Protein AF-A0A6B3EDW9-F1 (afdb_monomer_lite)

Sequence (91 aa):
ESGTSLDVAVGGVTAGYDDFARLIVGKMPMFIGIVIALGSILLLLAFRSLAIPLKAAVMNVSAVGGAFGVVVAMFQWGWGSELLGLGASGP

Structure (mmCIF, N/CA/C/O backbone):
data_AF-A0A6B3EDW9-F1
#
_entry.id   AF-A0A6B3EDW9-F1
#
loop_
_atom_site.group_PDB
_atom_site.id
_atom_site.type_symbol
_atom_site.label_atom_id
_atom_site.label_alt_id
_atom_site.label_comp_id
_atom_site.label_asym_id
_atom_site.label_entity_id
_atom_site.label_seq_id
_atom_site.pdbx_PDB_ins_code
_atom_site.Cartn_x
_atom_site.Cartn_y
_atom_site.Cartn_z
_atom_site.occupancy
_atom_site.B_iso_or_equiv
_atom_site.auth_seq_id
_atom_site.auth_comp_id
_atom_site.auth_asym_id
_atom_site.auth_atom_id
_atom_site.pdbx_PDB_model_num
ATOM 1 N N . GLU A 1 1 ? -35.431 12.847 10.531 1.00 46.94 1 GLU A N 1
ATOM 2 C CA . GLU A 1 1 ? -34.984 13.978 11.370 1.00 46.94 1 GLU A CA 1
ATOM 3 C C . GLU A 1 1 ? -33.944 14.789 10.616 1.00 46.94 1 GLU A C 1
ATOM 5 O O . GLU A 1 1 ? -32.770 14.452 10.595 1.00 46.94 1 GLU A O 1
ATOM 10 N N . SER A 1 2 ? -34.412 15.811 9.906 1.00 53.88 2 SER A N 1
ATOM 11 C CA . SER A 1 2 ? -33.604 16.695 9.066 1.00 53.88 2 SER A CA 1
ATOM 12 C C . SER A 1 2 ? -34.078 18.109 9.380 1.00 53.88 2 SER A C 1
ATOM 14 O O . SER A 1 2 ? -35.202 18.441 9.013 1.00 53.88 2 SER A O 1
ATOM 16 N N . GLY A 1 3 ? -33.304 18.913 10.122 1.00 59.97 3 GLY A N 1
ATOM 17 C CA . GLY A 1 3 ? -33.744 20.290 10.388 1.00 59.97 3 GLY A CA 1
ATOM 18 C C . GLY A 1 3 ? -33.196 21.052 11.592 1.00 59.97 3 GLY A C 1
ATOM 19 O O . GLY A 1 3 ? -33.809 22.047 11.965 1.00 59.97 3 GLY A O 1
ATOM 20 N N . THR A 1 4 ? -32.078 20.683 12.218 1.00 60.09 4 THR A N 1
ATOM 21 C CA . THR A 1 4 ? -31.433 21.609 13.165 1.00 60.09 4 THR A CA 1
ATOM 22 C C . THR A 1 4 ? -29.950 21.717 12.866 1.00 60.09 4 THR A C 1
ATOM 24 O O . THR A 1 4 ? -29.268 20.709 12.730 1.00 60.09 4 THR A O 1
ATOM 27 N N . SER A 1 5 ? -29.473 22.957 12.743 1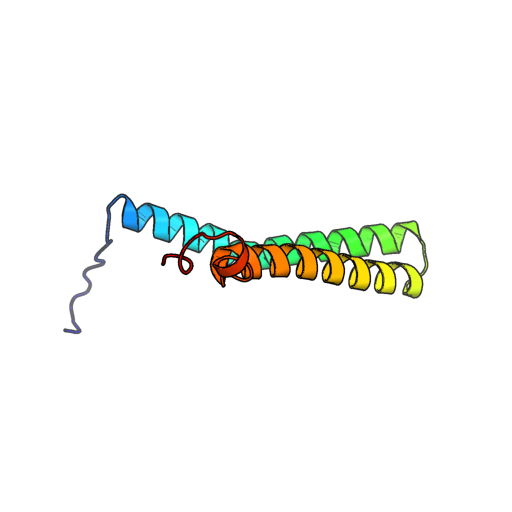.00 60.84 5 SER A N 1
ATOM 28 C CA . SER A 1 5 ? -28.062 23.342 12.611 1.00 60.84 5 SER A CA 1
ATOM 29 C C . SER A 1 5 ? -27.303 23.106 13.928 1.00 60.84 5 SER A C 1
ATOM 31 O O . SER A 1 5 ? -26.685 24.018 14.474 1.00 60.84 5 SER A O 1
ATOM 33 N N . LEU A 1 6 ? -27.418 21.901 14.484 1.00 58.72 6 LEU A N 1
ATOM 34 C CA . LEU A 1 6 ? -26.666 21.443 15.643 1.00 58.7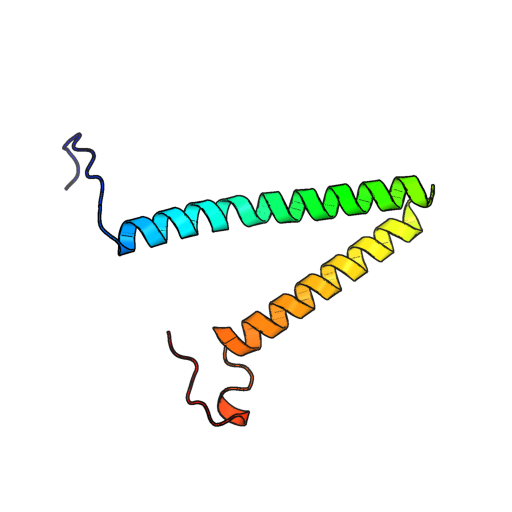2 6 LEU A CA 1
ATOM 35 C C . LEU A 1 6 ? -25.527 20.574 15.119 1.00 58.72 6 LEU A C 1
ATOM 37 O O . LEU A 1 6 ? -25.754 19.463 14.645 1.00 58.72 6 LEU A O 1
ATOM 41 N N . ASP A 1 7 ? -24.313 21.109 15.184 1.00 59.94 7 ASP A N 1
ATOM 42 C CA . ASP A 1 7 ? -23.093 20.348 14.940 1.00 59.94 7 ASP A CA 1
ATOM 43 C C . ASP A 1 7 ? -22.879 19.420 16.147 1.00 59.94 7 ASP A C 1
ATOM 45 O O . ASP A 1 7 ? -22.486 19.852 17.233 1.00 59.94 7 ASP A O 1
ATOM 49 N N . VAL A 1 8 ? -23.284 18.155 16.009 1.00 65.88 8 VAL A N 1
ATOM 50 C CA . VAL A 1 8 ? -23.149 17.151 17.071 1.00 65.88 8 VAL A CA 1
ATOM 51 C C . VAL A 1 8 ? -21.798 16.468 16.904 1.00 65.88 8 VAL A C 1
ATOM 53 O O . VAL A 1 8 ? -21.664 15.487 16.174 1.00 65.88 8 VAL A O 1
ATOM 56 N N . ALA A 1 9 ? -20.787 16.988 17.596 1.00 64.62 9 ALA A N 1
ATOM 57 C CA . ALA A 1 9 ? -19.486 16.341 17.694 1.00 64.62 9 ALA A CA 1
ATOM 58 C C . ALA A 1 9 ? -19.583 15.116 18.622 1.00 64.62 9 ALA A C 1
ATOM 60 O O . ALA A 1 9 ? -19.781 15.241 19.833 1.00 64.62 9 ALA A O 1
ATOM 61 N N . VAL A 1 10 ? -19.456 13.915 18.053 1.00 69.25 10 VAL A N 1
ATOM 62 C CA . VAL A 1 10 ? -19.429 12.657 18.811 1.00 69.25 10 VAL A CA 1
ATOM 63 C C . VAL A 1 10 ? -18.045 12.502 19.448 1.00 69.25 10 VAL A C 1
ATOM 65 O O . VAL A 1 10 ? -17.064 12.249 18.760 1.00 69.25 10 VAL A O 1
ATOM 68 N N . GLY A 1 11 ? -17.956 12.688 20.767 1.00 68.19 11 GLY A N 1
ATOM 69 C CA . GLY A 1 11 ? -16.724 12.516 21.544 1.00 68.19 11 GLY A CA 1
ATOM 70 C C . GLY A 1 11 ? -16.614 11.145 22.222 1.00 68.19 11 GLY A C 1
ATOM 71 O O . GLY A 1 11 ? -17.577 10.386 22.296 1.00 68.19 11 GLY A O 1
ATOM 72 N N . GLY A 1 12 ? -15.433 10.836 22.760 1.00 71.94 12 GLY A N 1
ATOM 73 C CA . GLY A 1 12 ? -15.143 9.584 23.469 1.00 71.94 12 GLY A CA 1
ATOM 74 C C . GLY A 1 12 ? -13.896 8.883 22.929 1.00 71.94 12 GLY A C 1
ATOM 75 O O . GLY A 1 12 ? -13.404 9.211 21.853 1.00 71.94 12 GLY A O 1
ATOM 76 N N . VAL A 1 13 ? -13.371 7.908 23.677 1.00 66.62 13 VAL A N 1
ATOM 77 C CA . VAL A 1 13 ? -12.108 7.223 23.334 1.00 66.62 13 VAL A CA 1
ATOM 78 C C . VAL A 1 13 ? -12.211 6.507 21.982 1.00 66.62 13 VAL A C 1
ATOM 80 O O . VAL A 1 13 ? -11.314 6.620 21.155 1.00 66.62 13 VAL A O 1
ATOM 83 N N . THR A 1 14 ? -13.342 5.846 21.722 1.00 70.94 14 THR A N 1
ATOM 84 C CA . THR A 1 14 ? -13.623 5.151 20.456 1.00 70.94 14 THR A CA 1
ATOM 85 C C . THR A 1 14 ? -13.734 6.109 19.270 1.00 70.94 14 THR A C 1
ATOM 87 O O . THR A 1 14 ? -13.184 5.818 18.214 1.00 70.94 14 THR A O 1
ATOM 90 N N . ALA A 1 15 ? -14.386 7.266 19.445 1.00 65.06 15 ALA A N 1
ATOM 91 C CA . ALA A 1 15 ? -14.493 8.283 18.396 1.00 65.06 15 ALA A CA 1
ATOM 92 C C . ALA A 1 15 ? -13.123 8.897 18.065 1.00 65.06 15 ALA A C 1
ATOM 94 O O . ALA A 1 15 ? -12.793 9.077 16.899 1.00 65.06 15 ALA A O 1
ATOM 95 N N . GLY A 1 16 ? -12.282 9.118 19.084 1.00 72.12 16 GLY A N 1
ATOM 96 C CA . GLY A 1 16 ? -10.900 9.552 18.892 1.00 72.12 16 GLY A CA 1
ATOM 97 C C . GLY A 1 16 ? -10.061 8.532 18.118 1.00 72.12 16 GLY A C 1
ATOM 98 O O . GLY A 1 16 ? -9.387 8.905 17.163 1.00 72.12 16 GLY A O 1
ATOM 99 N N . TYR A 1 17 ? -10.112 7.245 18.488 1.00 70.06 17 TYR A N 1
ATOM 100 C CA . TYR A 1 17 ? -9.406 6.191 17.746 1.00 70.06 17 TYR A CA 1
ATOM 101 C C . TYR A 1 17 ? -9.861 6.096 16.290 1.00 70.06 17 TYR A C 1
ATOM 103 O O . TYR A 1 17 ? -9.013 5.933 15.414 1.00 70.06 17 TYR A O 1
ATOM 111 N N . ASP A 1 18 ? -11.164 6.223 16.029 1.00 72.38 18 ASP A N 1
ATOM 112 C CA . ASP A 1 18 ? -11.695 6.179 14.668 1.00 72.38 18 ASP A CA 1
ATOM 113 C C . ASP A 1 18 ? -11.242 7.397 13.850 1.00 72.38 18 ASP A C 1
ATOM 115 O O . ASP A 1 18 ? -10.750 7.224 12.741 1.00 72.38 18 ASP A O 1
ATOM 119 N N . ASP A 1 19 ? -11.272 8.610 14.411 1.00 74.56 19 ASP A N 1
ATOM 120 C CA . ASP A 1 19 ? -10.751 9.810 13.739 1.00 74.56 19 ASP A CA 1
ATOM 121 C C . ASP A 1 19 ? -9.245 9.715 13.460 1.00 74.56 19 ASP A C 1
ATOM 123 O O . ASP A 1 19 ? -8.792 10.018 12.352 1.00 74.56 19 ASP A O 1
ATOM 127 N N . PHE A 1 20 ? -8.453 9.234 14.423 1.00 71.62 20 PHE A N 1
ATOM 128 C CA . PHE A 1 20 ? -7.022 9.002 14.215 1.00 71.62 20 PHE A CA 1
ATOM 129 C C . PHE A 1 20 ? -6.771 7.951 13.133 1.00 71.62 20 PHE A C 1
ATOM 131 O O . PHE A 1 20 ? -5.940 8.171 12.247 1.00 71.62 20 PHE A O 1
ATOM 138 N N . ALA A 1 21 ? -7.499 6.833 13.162 1.00 72.50 21 ALA A N 1
ATOM 139 C CA . ALA A 1 21 ? -7.406 5.803 12.139 1.00 72.50 21 ALA A CA 1
ATOM 140 C C . ALA A 1 21 ? -7.782 6.366 10.764 1.00 72.50 21 ALA A C 1
ATOM 142 O O . ALA A 1 21 ? -7.046 6.163 9.800 1.00 72.50 21 ALA A O 1
ATOM 143 N N . ARG A 1 22 ? -8.863 7.144 10.668 1.00 74.62 22 ARG A N 1
ATOM 144 C CA . ARG A 1 22 ? -9.345 7.743 9.417 1.00 74.62 22 ARG A CA 1
ATOM 145 C C . ARG A 1 22 ? -8.351 8.754 8.844 1.00 74.62 22 ARG A C 1
ATOM 147 O O . ARG A 1 22 ? -8.103 8.746 7.638 1.00 74.62 22 ARG A O 1
ATOM 154 N N . LEU A 1 23 ? -7.722 9.566 9.695 1.00 76.81 23 LEU A N 1
ATOM 155 C CA . LEU A 1 23 ? -6.666 10.506 9.303 1.00 76.81 23 LEU A CA 1
ATOM 156 C C . LEU A 1 23 ? -5.411 9.788 8.792 1.00 76.81 23 LEU A C 1
ATOM 158 O O . LEU A 1 23 ? -4.849 10.180 7.766 1.00 76.81 23 LEU A O 1
ATOM 162 N N . ILE A 1 24 ? -4.976 8.730 9.482 1.00 76.56 24 ILE A N 1
ATOM 163 C CA . ILE A 1 24 ? -3.804 7.941 9.084 1.00 76.56 24 ILE A CA 1
ATOM 164 C C . ILE A 1 24 ? -4.093 7.206 7.773 1.00 76.56 24 ILE A C 1
ATOM 166 O O . ILE A 1 24 ? -3.354 7.370 6.799 1.00 76.56 24 ILE A O 1
ATOM 170 N N . VAL A 1 25 ? -5.197 6.454 7.716 1.00 76.81 25 VAL A N 1
ATOM 171 C CA . VAL A 1 25 ? -5.618 5.669 6.546 1.00 76.81 25 VAL A CA 1
ATOM 172 C C . VAL A 1 25 ? -5.839 6.563 5.334 1.00 76.81 25 VAL A C 1
ATOM 174 O O . VAL A 1 25 ? -5.367 6.228 4.253 1.00 76.81 25 VAL A O 1
ATOM 177 N N . GLY A 1 26 ? -6.467 7.730 5.497 1.00 78.50 26 GLY A N 1
ATOM 178 C CA . GLY A 1 26 ? -6.678 8.675 4.399 1.00 78.50 26 GLY A CA 1
ATOM 179 C C . GLY A 1 26 ? -5.377 9.206 3.788 1.00 78.50 26 GLY A C 1
ATOM 180 O O . GLY A 1 26 ? -5.332 9.537 2.604 1.00 78.50 26 GLY A O 1
ATOM 181 N N . LYS A 1 27 ? -4.290 9.251 4.566 1.00 82.69 27 LYS A N 1
ATOM 182 C CA . LYS A 1 27 ? -2.993 9.792 4.136 1.00 82.69 27 LYS A CA 1
ATOM 183 C C . LYS A 1 27 ? -2.012 8.712 3.664 1.00 82.69 27 LYS A C 1
ATOM 185 O O . LYS A 1 27 ? -1.083 9.032 2.918 1.00 82.69 27 LYS A O 1
ATOM 190 N N . MET A 1 28 ? -2.239 7.443 4.020 1.00 82.19 28 MET A N 1
ATOM 191 C CA . MET A 1 28 ? -1.423 6.301 3.583 1.00 82.19 28 MET A CA 1
ATOM 192 C C . MET A 1 28 ? -1.267 6.191 2.052 1.00 82.19 28 MET A C 1
ATOM 194 O O . MET A 1 28 ? -0.125 6.056 1.609 1.00 82.19 28 MET A O 1
ATOM 198 N N . PRO A 1 29 ? -2.326 6.306 1.218 1.00 80.75 29 PRO A N 1
ATOM 199 C CA . PRO A 1 29 ? -2.187 6.201 -0.237 1.00 80.75 29 PRO A CA 1
ATOM 200 C C . PRO A 1 29 ? -1.251 7.267 -0.807 1.00 80.75 29 PRO A C 1
ATOM 202 O O . PRO A 1 29 ? -0.406 6.981 -1.654 1.00 80.75 29 PRO A O 1
ATOM 205 N N . MET A 1 30 ? -1.362 8.497 -0.296 1.00 85.38 30 MET A N 1
ATOM 206 C CA . MET A 1 30 ? -0.514 9.611 -0.709 1.00 85.38 30 MET A CA 1
ATOM 207 C C . MET A 1 30 ? 0.941 9.393 -0.281 1.00 85.38 30 MET A C 1
ATOM 209 O O . MET A 1 30 ? 1.850 9.628 -1.073 1.00 85.38 30 MET A O 1
ATOM 213 N N . PHE A 1 31 ? 1.174 8.907 0.941 1.00 84.69 31 PHE A N 1
ATOM 214 C CA . PHE A 1 31 ? 2.519 8.600 1.430 1.00 84.69 31 PHE A CA 1
ATOM 215 C C . PHE A 1 31 ? 3.199 7.509 0.591 1.00 84.69 31 PHE A C 1
ATOM 217 O O . PHE A 1 31 ? 4.312 7.709 0.105 1.00 84.69 31 PHE A O 1
ATOM 224 N N . ILE A 1 32 ? 2.505 6.392 0.356 1.00 82.44 32 ILE A N 1
ATOM 225 C CA . ILE A 1 32 ? 2.998 5.275 -0.462 1.00 82.44 32 ILE A CA 1
ATOM 226 C C . ILE A 1 32 ? 3.311 5.753 -1.886 1.00 82.44 32 ILE A C 1
ATOM 228 O O . ILE A 1 32 ? 4.393 5.475 -2.405 1.00 82.44 32 ILE A O 1
ATOM 232 N N . GLY A 1 33 ? 2.406 6.525 -2.495 1.00 85.31 33 GLY A N 1
ATOM 233 C CA . GLY A 1 33 ? 2.605 7.087 -3.831 1.00 85.31 33 GLY A CA 1
ATOM 234 C C . GLY A 1 33 ? 3.849 7.974 -3.924 1.00 85.31 33 GLY A C 1
ATOM 235 O O . GLY A 1 33 ? 4.646 7.814 -4.848 1.00 85.31 33 GLY A O 1
ATOM 236 N N . ILE A 1 34 ? 4.061 8.859 -2.943 1.00 88.31 34 ILE A N 1
ATOM 237 C CA . ILE A 1 34 ? 5.237 9.740 -2.897 1.00 88.31 34 ILE A CA 1
ATOM 238 C C . ILE A 1 34 ? 6.526 8.928 -2.763 1.00 88.31 34 ILE A C 1
ATOM 240 O O . ILE A 1 34 ? 7.464 9.174 -3.515 1.00 88.31 34 ILE A O 1
ATOM 244 N N . VAL A 1 35 ? 6.585 7.952 -1.852 1.00 85.81 35 VAL A N 1
ATOM 245 C CA . VAL A 1 35 ? 7.794 7.139 -1.630 1.00 85.81 35 VAL A CA 1
ATOM 246 C C . VAL A 1 35 ? 8.169 6.347 -2.884 1.00 85.81 35 VAL A C 1
ATOM 248 O O . VAL A 1 35 ? 9.333 6.357 -3.289 1.00 85.81 35 VAL A O 1
ATOM 251 N N . ILE A 1 36 ? 7.192 5.713 -3.540 1.00 81.25 36 ILE A N 1
ATOM 252 C CA . ILE A 1 36 ? 7.421 4.963 -4.784 1.00 81.25 36 ILE A CA 1
ATOM 253 C C . ILE A 1 36 ? 7.886 5.900 -5.905 1.00 81.25 36 ILE A C 1
ATOM 255 O O . ILE A 1 36 ? 8.830 5.570 -6.628 1.00 81.25 36 ILE A O 1
ATOM 259 N N . ALA A 1 37 ? 7.261 7.073 -6.046 1.00 82.94 37 ALA A N 1
ATOM 260 C CA . ALA A 1 37 ? 7.633 8.055 -7.060 1.00 82.94 37 ALA A CA 1
ATOM 261 C C . ALA A 1 37 ? 9.057 8.587 -6.839 1.00 82.94 37 ALA A C 1
ATOM 263 O O . ALA A 1 37 ? 9.865 8.575 -7.767 1.00 82.94 37 ALA A O 1
ATOM 264 N N . LEU A 1 38 ? 9.394 8.988 -5.609 1.00 85.56 38 LEU A N 1
ATOM 265 C CA . LEU A 1 38 ? 10.728 9.480 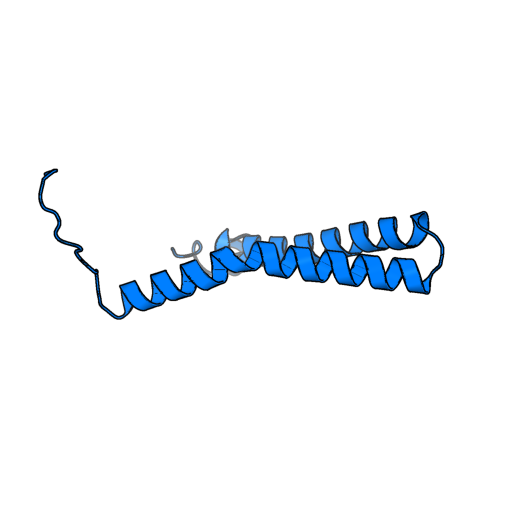-5.263 1.00 85.56 38 LEU A CA 1
ATOM 266 C C . LEU A 1 38 ? 11.794 8.400 -5.463 1.00 85.56 38 LEU A C 1
ATOM 268 O O . LEU A 1 38 ? 12.824 8.670 -6.077 1.00 85.56 38 LEU A O 1
ATOM 272 N N . GLY A 1 39 ? 11.534 7.171 -5.006 1.00 79.25 39 GLY A N 1
ATOM 273 C CA . GLY A 1 39 ? 12.435 6.037 -5.213 1.00 79.25 39 GLY A CA 1
ATOM 274 C C . GLY A 1 39 ? 12.664 5.746 -6.698 1.00 79.25 39 GLY A C 1
ATOM 275 O O . GLY A 1 39 ? 13.802 5.559 -7.126 1.00 79.25 39 GLY A O 1
ATOM 276 N N . SER A 1 40 ? 11.603 5.801 -7.507 1.00 73.12 40 SER A N 1
ATOM 277 C CA . SER A 1 40 ? 11.689 5.628 -8.962 1.00 73.12 40 SER A CA 1
ATOM 278 C C . SER A 1 40 ? 12.510 6.738 -9.627 1.00 73.12 40 SER A C 1
ATOM 280 O O . SER A 1 40 ? 13.346 6.445 -10.478 1.00 73.12 40 SER A O 1
ATOM 282 N N . ILE A 1 41 ? 12.325 8.000 -9.218 1.00 79.69 41 ILE A N 1
ATOM 283 C CA . ILE A 1 41 ? 13.090 9.152 -9.724 1.00 79.69 41 ILE A CA 1
ATOM 284 C C . ILE A 1 41 ? 14.571 9.041 -9.347 1.00 79.69 41 ILE A C 1
ATOM 286 O O . ILE A 1 41 ? 15.432 9.274 -10.196 1.00 79.69 41 ILE A O 1
ATOM 290 N N . LEU A 1 42 ? 14.886 8.653 -8.106 1.00 80.44 42 LEU A N 1
ATOM 291 C CA . LEU A 1 42 ? 16.271 8.449 -7.674 1.00 80.44 42 LEU A CA 1
ATOM 292 C C . LEU A 1 42 ? 16.968 7.366 -8.505 1.00 80.44 42 LEU A C 1
ATOM 294 O O . LEU A 1 42 ? 18.088 7.577 -8.969 1.00 80.44 42 LEU A O 1
ATOM 298 N N . LEU A 1 43 ? 16.306 6.228 -8.730 1.00 70.81 43 LEU A N 1
ATOM 299 C CA . LEU A 1 43 ? 16.848 5.147 -9.556 1.00 70.81 43 LEU A CA 1
ATOM 300 C C . LEU A 1 43 ? 17.022 5.583 -11.019 1.00 70.81 43 LEU A C 1
ATOM 302 O O . LEU A 1 43 ? 18.033 5.274 -11.648 1.00 70.81 43 LEU A O 1
ATOM 306 N N . LEU A 1 44 ? 16.066 6.339 -11.557 1.00 69.00 44 LEU A N 1
ATOM 307 C CA . LEU A 1 44 ? 16.126 6.901 -12.905 1.00 69.00 44 LEU A CA 1
ATOM 308 C C . LEU A 1 44 ? 17.329 7.836 -13.085 1.00 69.00 44 LEU A C 1
ATOM 310 O O . LEU A 1 44 ? 18.035 7.741 -14.092 1.00 69.00 44 LEU A O 1
ATOM 314 N N . LEU A 1 45 ? 17.599 8.691 -12.096 1.00 71.19 45 LEU A N 1
ATOM 315 C CA . LEU A 1 45 ? 18.736 9.608 -12.115 1.00 71.19 45 LEU A CA 1
ATOM 316 C C . LEU A 1 45 ? 20.075 8.873 -11.938 1.00 71.19 45 LEU A C 1
ATOM 318 O O . LEU A 1 45 ? 21.048 9.215 -12.607 1.00 71.19 45 LEU A O 1
ATOM 322 N N . ALA A 1 46 ? 20.116 7.840 -11.091 1.00 69.81 46 ALA A N 1
ATOM 323 C CA . ALA A 1 46 ? 21.319 7.052 -10.825 1.00 69.81 46 ALA A CA 1
ATOM 324 C C . ALA A 1 46 ? 21.763 6.198 -12.025 1.00 69.81 46 ALA A C 1
ATOM 326 O O . ALA A 1 46 ? 22.959 6.072 -12.280 1.00 69.81 46 ALA A O 1
ATOM 327 N N . PHE A 1 47 ? 20.816 5.624 -12.779 1.00 67.50 47 PHE A N 1
ATOM 328 C CA . PHE A 1 47 ? 21.126 4.696 -13.874 1.00 67.50 47 PHE A CA 1
ATOM 329 C C . PHE A 1 47 ? 21.110 5.329 -15.274 1.00 67.50 47 PHE A C 1
ATOM 331 O O . PHE A 1 47 ? 21.515 4.668 -16.230 1.00 67.50 47 PHE A O 1
ATOM 338 N N . ARG A 1 48 ? 20.664 6.591 -15.422 1.00 68.38 48 ARG A N 1
ATOM 339 C CA . ARG A 1 48 ? 20.621 7.355 -16.695 1.00 68.38 48 ARG A CA 1
ATOM 340 C C . ARG A 1 48 ? 19.981 6.585 -17.873 1.00 68.38 48 ARG A C 1
ATOM 342 O O . ARG A 1 48 ? 20.246 6.862 -19.039 1.00 68.38 48 ARG A O 1
ATOM 349 N N . SER A 1 49 ? 19.130 5.613 -17.567 1.00 62.75 49 SER A N 1
ATOM 350 C CA . SER A 1 49 ? 18.426 4.723 -18.491 1.00 62.75 49 SER A CA 1
ATOM 351 C C . SER A 1 49 ? 17.037 4.491 -17.916 1.00 62.75 49 SER A C 1
ATOM 353 O O . SER A 1 49 ? 16.922 4.232 -16.726 1.00 62.75 49 SER A O 1
ATOM 355 N N . LEU A 1 50 ? 15.981 4.618 -18.725 1.00 64.75 50 LEU A N 1
ATOM 356 C CA . LEU A 1 50 ? 14.589 4.583 -18.251 1.00 64.75 50 LEU A CA 1
ATOM 357 C C . LEU A 1 50 ? 14.053 3.150 -18.078 1.00 64.75 50 LEU A C 1
ATOM 359 O O . LEU A 1 50 ? 13.240 2.882 -17.198 1.00 64.75 50 LEU A O 1
ATOM 363 N N . ALA A 1 51 ? 14.521 2.214 -18.909 1.00 70.94 51 ALA A N 1
ATOM 364 C CA . ALA A 1 51 ? 13.949 0.869 -19.008 1.00 70.94 51 ALA A CA 1
ATOM 365 C C . ALA A 1 51 ? 14.333 -0.049 -17.832 1.00 70.94 51 ALA A C 1
ATOM 367 O O . ALA A 1 51 ? 13.508 -0.816 -17.337 1.00 70.94 51 ALA A O 1
ATOM 368 N N . ILE A 1 52 ? 15.583 0.043 -17.368 1.00 74.06 52 ILE A N 1
ATOM 369 C CA . ILE A 1 52 ? 16.119 -0.770 -16.265 1.00 74.06 52 ILE A CA 1
ATOM 370 C C . ILE A 1 52 ? 15.448 -0.412 -14.919 1.00 74.06 52 ILE A C 1
ATOM 372 O O . ILE A 1 52 ? 14.912 -1.317 -14.273 1.00 74.06 52 ILE A O 1
ATOM 376 N N . PRO A 1 53 ? 15.400 0.867 -14.490 1.00 68.75 53 PRO A N 1
ATOM 377 C CA . PRO A 1 53 ? 14.793 1.247 -13.218 1.00 68.75 53 PRO A CA 1
ATOM 378 C C . PRO A 1 53 ? 13.270 1.128 -13.218 1.00 68.75 53 PRO A C 1
ATOM 380 O O . PRO A 1 53 ? 12.714 0.774 -12.185 1.00 68.75 53 PRO A O 1
ATOM 383 N N . LEU A 1 54 ? 12.584 1.329 -14.351 1.00 73.88 54 LEU A N 1
ATOM 384 C CA . LEU A 1 54 ? 11.132 1.134 -14.414 1.00 73.88 54 LEU A CA 1
ATOM 385 C C . LEU A 1 54 ? 10.753 -0.327 -14.132 1.00 73.88 54 LEU A C 1
ATOM 387 O O . LEU A 1 54 ? 9.887 -0.599 -13.303 1.00 73.88 54 LEU A O 1
ATOM 391 N N . LYS A 1 55 ? 11.447 -1.281 -14.765 1.00 80.12 55 LYS A N 1
ATOM 392 C CA . LYS A 1 55 ? 11.236 -2.712 -14.506 1.00 80.12 55 LYS A CA 1
ATOM 393 C C . LYS A 1 55 ? 11.560 -3.076 -13.051 1.00 80.12 55 LYS A C 1
ATOM 395 O O . LYS A 1 55 ? 10.823 -3.845 -12.434 1.00 80.12 55 LYS A O 1
ATOM 400 N N . ALA A 1 56 ? 12.641 -2.522 -12.498 1.00 78.06 56 ALA A N 1
ATOM 401 C CA . ALA A 1 56 ? 13.026 -2.748 -11.106 1.00 78.06 56 ALA A CA 1
ATOM 402 C C . ALA A 1 56 ? 11.994 -2.179 -10.115 1.00 78.06 56 ALA A C 1
ATOM 404 O O . ALA A 1 56 ? 11.651 -2.855 -9.148 1.00 78.06 56 ALA A O 1
ATOM 405 N N . ALA A 1 57 ? 11.450 -0.989 -10.381 1.00 75.94 57 ALA A N 1
ATOM 406 C CA . ALA A 1 57 ? 10.401 -0.373 -9.574 1.00 75.94 57 ALA A CA 1
ATOM 407 C C . ALA A 1 57 ? 9.119 -1.218 -9.576 1.00 75.94 57 ALA A C 1
ATOM 409 O O . ALA A 1 57 ? 8.569 -1.490 -8.514 1.00 75.94 57 ALA A O 1
ATOM 410 N N . VAL A 1 58 ? 8.687 -1.717 -10.741 1.00 82.75 58 VAL A N 1
ATOM 411 C CA . VAL A 1 58 ? 7.512 -2.603 -10.842 1.00 82.75 58 VAL A CA 1
ATOM 412 C C . VAL A 1 58 ? 7.713 -3.892 -10.043 1.00 82.75 58 VAL A C 1
ATOM 414 O O . VAL A 1 58 ? 6.823 -4.293 -9.294 1.00 82.75 58 VAL A O 1
ATOM 417 N N . MET A 1 59 ? 8.887 -4.520 -10.159 1.00 85.81 59 MET A N 1
ATOM 418 C CA . MET A 1 59 ? 9.237 -5.707 -9.370 1.00 85.81 59 MET A CA 1
ATOM 419 C C . MET A 1 59 ? 9.236 -5.410 -7.868 1.00 85.81 59 MET A C 1
ATOM 421 O O . MET A 1 59 ? 8.697 -6.193 -7.093 1.00 85.81 59 MET A O 1
ATOM 425 N N . ASN A 1 60 ? 9.800 -4.273 -7.455 1.00 82.44 60 ASN A N 1
ATOM 426 C CA . ASN A 1 60 ? 9.870 -3.877 -6.052 1.00 82.44 60 ASN A CA 1
ATOM 427 C C . ASN A 1 60 ? 8.474 -3.628 -5.461 1.00 82.44 60 ASN A C 1
ATOM 429 O O . ASN A 1 60 ? 8.139 -4.195 -4.424 1.00 82.44 60 ASN A O 1
ATOM 433 N N . VAL A 1 61 ? 7.627 -2.870 -6.164 1.00 81.62 61 VAL A N 1
ATOM 434 C CA . VAL A 1 61 ? 6.245 -2.602 -5.741 1.00 81.62 61 VAL A CA 1
ATOM 435 C C . VAL A 1 61 ? 5.425 -3.890 -5.697 1.00 81.62 61 VAL A C 1
ATOM 437 O O . VAL A 1 61 ? 4.687 -4.104 -4.740 1.00 81.62 61 VAL A O 1
ATOM 440 N N . SER A 1 62 ? 5.584 -4.781 -6.680 1.00 87.06 62 SER A N 1
ATOM 441 C CA . SER A 1 62 ? 4.898 -6.081 -6.693 1.00 87.06 62 SER A CA 1
ATOM 442 C C . SER A 1 62 ? 5.345 -6.977 -5.535 1.00 87.06 62 SER A C 1
ATOM 444 O O . SER A 1 62 ? 4.512 -7.628 -4.910 1.00 87.06 62 SER A O 1
ATOM 446 N N . ALA A 1 63 ? 6.641 -6.982 -5.204 1.00 85.69 63 ALA A N 1
ATOM 447 C CA . ALA A 1 63 ? 7.175 -7.732 -4.069 1.00 85.69 63 ALA A CA 1
ATOM 448 C C . ALA A 1 63 ? 6.645 -7.197 -2.732 1.00 85.69 63 ALA A C 1
ATOM 450 O O . ALA A 1 63 ? 6.186 -7.972 -1.896 1.00 85.69 63 ALA A O 1
ATOM 451 N N . VAL A 1 64 ? 6.653 -5.875 -2.550 1.00 83.50 64 VAL A N 1
ATOM 452 C CA . VAL A 1 64 ? 6.111 -5.214 -1.356 1.00 83.50 64 VAL A CA 1
ATOM 453 C C . VAL A 1 64 ? 4.605 -5.458 -1.229 1.00 83.50 64 VAL A C 1
ATOM 455 O O . VAL A 1 64 ? 4.135 -5.845 -0.161 1.00 83.50 64 VAL A O 1
ATOM 458 N N . GLY A 1 65 ? 3.853 -5.299 -2.321 1.00 87.75 65 GLY A N 1
ATOM 459 C CA . GLY A 1 65 ? 2.418 -5.578 -2.363 1.00 87.75 65 GLY A CA 1
ATOM 460 C C . GLY A 1 65 ? 2.098 -7.039 -2.049 1.00 87.75 65 GLY A C 1
ATOM 461 O O . GLY A 1 65 ? 1.188 -7.308 -1.271 1.00 87.75 65 GLY A O 1
ATOM 462 N N . GLY A 1 66 ? 2.883 -7.981 -2.578 1.00 90.00 66 GLY A N 1
ATOM 463 C CA . GLY A 1 66 ? 2.760 -9.402 -2.260 1.00 90.00 66 GLY A CA 1
ATOM 464 C C . GLY A 1 66 ? 3.066 -9.708 -0.794 1.00 90.00 66 GLY A C 1
ATOM 465 O O . GLY A 1 66 ? 2.297 -10.414 -0.151 1.00 90.00 66 GLY A O 1
ATOM 466 N N . ALA A 1 67 ? 4.136 -9.138 -0.234 1.00 88.12 67 ALA A N 1
ATOM 467 C CA . ALA A 1 67 ? 4.501 -9.337 1.167 1.00 88.12 67 ALA A CA 1
ATOM 468 C C . ALA A 1 67 ? 3.399 -8.844 2.119 1.00 88.12 67 ALA A C 1
ATOM 470 O O . ALA A 1 67 ? 2.941 -9.599 2.975 1.00 88.12 67 ALA A O 1
ATOM 471 N N . PHE A 1 68 ? 2.917 -7.611 1.933 1.00 85.00 68 PHE A N 1
ATOM 472 C CA . PHE A 1 68 ? 1.813 -7.082 2.737 1.00 85.00 68 PHE A CA 1
ATOM 473 C C . PHE A 1 68 ? 0.494 -7.818 2.476 1.00 85.00 68 PHE A C 1
ATOM 475 O O . PHE A 1 68 ? -0.249 -8.074 3.419 1.00 85.00 68 PHE A O 1
ATOM 482 N N . GLY A 1 69 ? 0.223 -8.215 1.230 1.00 86.00 69 GLY A N 1
ATOM 483 C CA . GLY A 1 69 ? -0.955 -9.000 0.867 1.00 86.00 69 GLY A CA 1
ATOM 484 C C . GLY A 1 69 ? -0.991 -10.365 1.553 1.00 86.00 69 GLY A C 1
ATOM 485 O O . GLY A 1 69 ? -2.030 -10.752 2.074 1.00 86.00 69 GLY A O 1
ATOM 486 N N . VAL A 1 70 ? 0.143 -11.068 1.634 1.00 87.25 70 VAL A N 1
ATOM 487 C CA . VAL A 1 70 ? 0.254 -12.340 2.367 1.00 87.25 70 VAL A CA 1
ATOM 488 C C . VAL A 1 70 ? 0.039 -12.133 3.864 1.00 87.25 70 VAL A C 1
ATOM 490 O O . VAL A 1 70 ? -0.685 -12.909 4.481 1.00 87.25 70 VAL A O 1
ATOM 493 N N . VAL A 1 71 ? 0.615 -11.079 4.451 1.00 84.88 7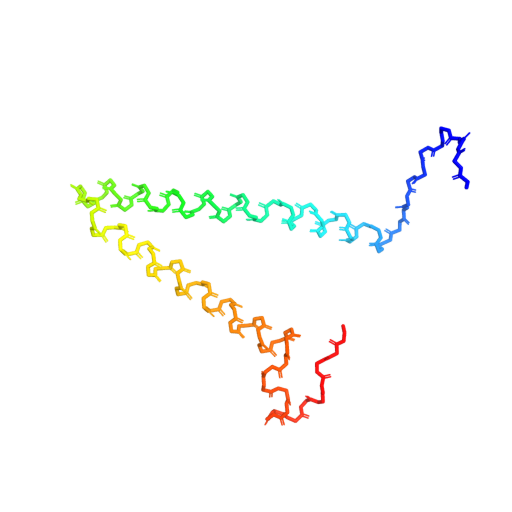1 VAL A N 1
ATOM 494 C CA . VAL A 1 71 ? 0.397 -10.740 5.868 1.00 84.88 71 VAL A CA 1
ATOM 495 C C . VAL A 1 71 ? -1.088 -10.477 6.139 1.00 84.88 71 VAL A C 1
ATOM 497 O O . VAL A 1 71 ? -1.652 -11.045 7.071 1.00 84.88 71 VAL A O 1
ATOM 500 N N . VAL A 1 72 ? -1.749 -9.680 5.296 1.00 85.69 72 VAL A N 1
ATOM 501 C CA . VAL A 1 72 ? -3.194 -9.425 5.384 1.00 85.69 72 VAL A CA 1
ATOM 502 C C . VAL A 1 72 ? -3.995 -10.714 5.217 1.00 85.69 72 VAL A C 1
ATOM 504 O O . VAL A 1 72 ? -4.887 -10.984 6.012 1.00 85.69 72 VAL A O 1
ATOM 507 N N . ALA A 1 73 ? -3.662 -11.553 4.242 1.00 83.81 73 ALA A N 1
ATOM 508 C CA . ALA A 1 73 ? -4.386 -12.795 4.014 1.00 83.81 73 ALA A CA 1
ATOM 509 C C . ALA A 1 73 ? -4.241 -13.785 5.185 1.00 83.81 73 ALA A C 1
ATOM 511 O O . ALA A 1 73 ? -5.202 -14.454 5.551 1.00 83.81 73 ALA A O 1
ATOM 512 N N . MET A 1 74 ? -3.068 -13.847 5.816 1.00 80.94 74 MET A N 1
ATOM 513 C CA . MET A 1 74 ? -2.826 -14.697 6.984 1.00 80.94 74 MET A CA 1
ATOM 514 C C . MET A 1 74 ? -3.573 -14.192 8.225 1.00 80.94 74 MET A C 1
ATOM 516 O O . MET A 1 74 ? -4.263 -14.964 8.886 1.00 80.94 74 MET A O 1
ATOM 520 N N . PHE A 1 75 ? -3.472 -12.894 8.534 1.00 76.50 75 PHE A N 1
ATOM 521 C CA . PHE A 1 75 ? -3.993 -12.340 9.790 1.00 76.50 75 PHE A CA 1
ATOM 522 C C . PHE A 1 75 ? -5.426 -11.808 9.702 1.00 76.50 75 PHE A C 1
ATOM 524 O O . PHE A 1 75 ? -6.184 -11.980 10.650 1.00 76.50 75 PHE A O 1
ATOM 531 N N . GLN A 1 76 ? -5.810 -11.177 8.591 1.00 80.12 76 GLN A N 1
ATOM 532 C CA . GLN A 1 76 ? -7.155 -10.617 8.403 1.00 80.12 76 GLN A CA 1
ATOM 533 C C . GLN A 1 76 ? -8.109 -11.617 7.743 1.00 80.12 76 GLN A C 1
ATOM 535 O O . GLN A 1 76 ? -9.267 -11.689 8.135 1.00 80.12 76 GLN A O 1
ATOM 540 N N . TRP A 1 77 ? -7.654 -12.394 6.751 1.00 76.62 77 TRP A N 1
ATOM 541 C CA . TRP A 1 77 ? -8.505 -13.406 6.093 1.00 76.62 77 TRP A CA 1
ATOM 542 C C . TRP A 1 77 ? -8.381 -14.802 6.703 1.00 76.62 77 TRP A C 1
ATOM 544 O O . TRP A 1 77 ? -9.179 -15.680 6.384 1.00 76.62 77 TRP A O 1
ATOM 554 N N . GLY A 1 78 ? -7.394 -15.024 7.573 1.00 71.69 78 GLY A N 1
ATOM 555 C CA . GLY A 1 78 ? -7.237 -16.296 8.267 1.00 71.69 78 GLY A CA 1
ATOM 556 C C . GLY A 1 78 ? -6.694 -17.432 7.423 1.00 71.69 78 GLY A C 1
ATOM 557 O O . GLY A 1 78 ? -6.870 -18.591 7.807 1.00 71.69 78 GLY A O 1
ATOM 558 N N . TRP A 1 79 ? -6.039 -17.160 6.292 1.00 71.44 79 TRP A N 1
ATOM 559 C CA . TRP A 1 79 ? -5.288 -18.203 5.596 1.00 71.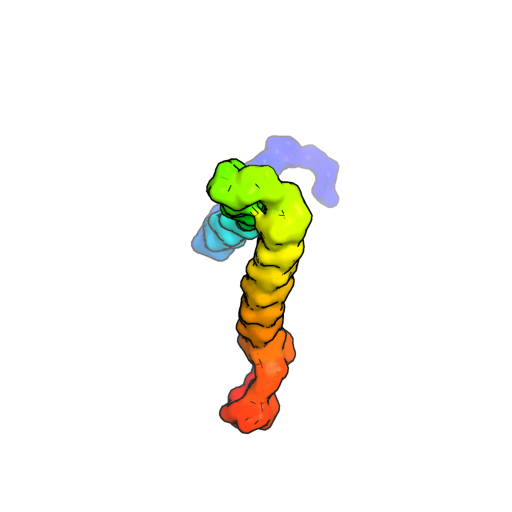44 79 TRP A CA 1
ATOM 560 C C . TRP A 1 79 ? -4.274 -18.810 6.574 1.00 71.44 79 TRP A C 1
ATOM 562 O O . TRP A 1 79 ? -3.431 -18.106 7.108 1.00 71.44 79 TRP A O 1
ATOM 572 N N . GLY A 1 80 ? -4.398 -20.105 6.872 1.00 65.25 80 GLY A N 1
ATOM 573 C CA . GLY A 1 80 ? -3.557 -20.792 7.862 1.00 65.25 80 GLY A CA 1
ATOM 574 C C . GLY A 1 80 ? -4.100 -20.841 9.298 1.00 65.25 80 GLY A C 1
ATOM 575 O O . GLY A 1 80 ? -3.527 -21.569 10.104 1.00 65.25 80 GLY A O 1
ATOM 576 N N . SER A 1 81 ? -5.215 -20.168 9.614 1.00 63.91 81 SER A N 1
ATOM 577 C CA . SER A 1 81 ? -5.897 -20.276 10.924 1.00 63.91 81 SER A CA 1
ATOM 578 C C . SER A 1 81 ? -6.278 -21.728 11.252 1.00 63.91 81 SER A C 1
ATOM 580 O O . SER A 1 81 ? -5.960 -22.243 12.324 1.00 63.91 81 SER A O 1
ATOM 582 N N . GLU A 1 82 ? -6.823 -22.439 10.263 1.00 61.62 82 GLU A N 1
ATOM 583 C CA . GLU A 1 82 ? -7.199 -23.852 10.365 1.00 61.62 82 GLU A CA 1
ATOM 584 C C . GLU A 1 82 ? -5.983 -24.797 10.473 1.00 61.62 82 GLU A C 1
ATOM 586 O O . GLU A 1 82 ? -6.050 -25.814 11.159 1.00 61.62 82 GLU A O 1
ATOM 591 N N . LEU A 1 83 ? -4.837 -24.440 9.871 1.00 62.22 83 LEU A N 1
ATOM 592 C CA . LEU A 1 83 ? -3.605 -25.249 9.905 1.00 62.22 83 LEU A CA 1
ATOM 593 C C . LEU A 1 83 ? -2.798 -25.067 11.204 1.00 62.22 83 LEU A C 1
ATOM 595 O O . LEU A 1 83 ? -2.049 -25.959 11.595 1.00 62.22 83 LEU A O 1
ATOM 599 N N . LEU A 1 84 ? -2.933 -23.910 11.858 1.00 64.81 84 LEU A N 1
ATOM 600 C CA . LEU A 1 84 ? -2.244 -23.549 13.103 1.00 64.81 84 LEU A CA 1
ATOM 601 C C . LEU A 1 84 ? -3.098 -23.800 14.361 1.00 64.81 84 LEU A C 1
ATOM 603 O O . LEU A 1 84 ? -2.640 -23.536 15.471 1.00 64.81 84 LEU A O 1
ATOM 607 N N . GLY A 1 85 ? -4.321 -24.324 14.206 1.00 60.47 85 GLY A N 1
ATOM 608 C CA . GLY A 1 85 ? -5.203 -24.691 15.321 1.00 60.47 85 GLY A CA 1
ATOM 609 C C . GLY A 1 85 ? -5.810 -23.502 16.071 1.00 60.47 85 GLY A C 1
ATOM 610 O O . GLY A 1 85 ? -6.310 -23.664 17.184 1.00 60.47 85 GLY A O 1
ATOM 611 N N . LEU A 1 86 ? -5.771 -22.308 15.478 1.00 57.94 86 LEU A N 1
ATOM 612 C CA . LEU A 1 86 ? -6.371 -21.099 16.027 1.00 57.94 86 LEU A CA 1
ATOM 613 C C . LEU A 1 86 ? -7.709 -20.923 15.308 1.00 57.94 86 LEU A C 1
ATOM 615 O O . LEU A 1 86 ? -7.730 -20.602 14.124 1.00 57.94 86 LEU A O 1
ATOM 619 N N . GLY A 1 87 ? -8.817 -21.227 15.990 1.00 55.09 87 GLY A N 1
ATOM 620 C CA . GLY A 1 87 ? -10.169 -21.124 15.431 1.00 55.09 87 GLY A CA 1
ATOM 621 C C . GLY A 1 87 ? -10.406 -19.810 14.678 1.00 55.09 87 GLY A C 1
ATOM 622 O O . GLY A 1 87 ? -9.805 -18.793 15.020 1.00 55.09 87 GLY A O 1
ATOM 623 N N . ALA A 1 88 ? -11.257 -19.895 13.645 1.00 54.03 88 ALA A N 1
ATOM 624 C CA . ALA A 1 88 ? -11.568 -18.865 12.652 1.00 54.03 88 ALA A CA 1
ATOM 625 C C . ALA A 1 88 ? -11.303 -17.431 13.132 1.00 54.03 88 ALA A C 1
ATOM 627 O O . ALA A 1 88 ? -11.869 -16.990 14.133 1.00 54.03 88 ALA A O 1
ATOM 628 N N . SER A 1 89 ? -10.442 -16.739 12.384 1.00 54.44 89 SER A N 1
ATOM 629 C CA . SER A 1 89 ? -10.035 -15.349 12.573 1.00 54.44 89 SER A CA 1
ATOM 630 C C . SER A 1 89 ? -11.166 -14.482 13.113 1.00 54.44 89 SER A C 1
ATOM 632 O O . SER A 1 89 ? -12.196 -14.312 12.461 1.00 54.44 89 SER A O 1
ATOM 634 N N . GLY A 1 90 ? -10.975 -13.992 14.339 1.00 54.16 90 GLY A N 1
ATOM 635 C CA . GLY A 1 90 ? -11.950 -13.152 15.022 1.00 54.16 90 GLY A CA 1
ATOM 636 C C . GLY A 1 90 ? -12.139 -11.791 14.335 1.00 54.16 90 GLY A C 1
ATOM 637 O O . GLY A 1 90 ? -11.228 -11.348 13.630 1.00 54.16 90 GLY A O 1
ATOM 638 N N . PRO A 1 91 ? -13.314 -11.160 14.530 1.00 52.09 91 PRO A N 1
ATOM 639 C CA . PRO A 1 91 ? -13.669 -9.858 13.964 1.00 52.09 91 PRO A CA 1
ATOM 640 C C . PRO A 1 91 ? -12.814 -8.703 14.498 1.00 52.09 91 PRO A C 1
ATOM 642 O O . PRO A 1 91 ? -12.307 -8.807 15.640 1.00 52.09 91 PRO A O 1
#

pLDDT: mean 73.36, std 10.28, range [46.94, 90.0]

Radius of gyration: 21.13 Å; chains: 1; bounding box: 56×49×42 Å

Secondary structure (DSSP, 8-state):
--------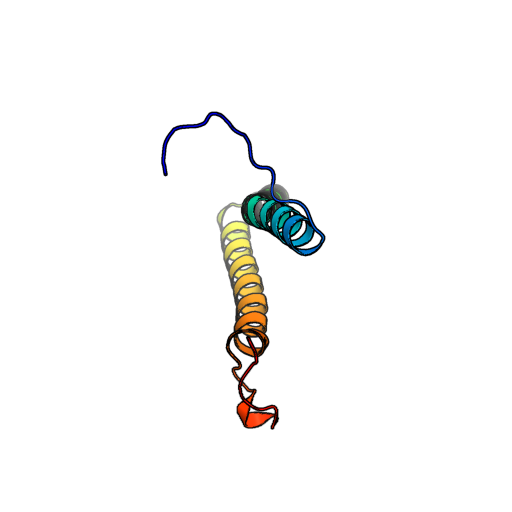---SHHHHHHHHHHHHHHHHHHHHHHHHHHHHHHHHHHHS-SHHHHHHHHHHHHHHHHHHHHHHHHHTS-TTTTTTT--S---

Foldseek 3Di:
DDDDPDPDDDDDPVSVVVVVVCVVVVCVVVVVVVVLVVQLVVVCVVVVDNPVSVVVSVVVVVVVCVVVVVVCCCQVVVPCCVVVVNPDRDD